Protein AF-A0A7W0SAA5-F1 (afdb_monomer_lite)

Foldseek 3Di:
DVVVVPDDPQQVVFAEEEEEAQADPPDPQRPCVVVVSVVVCVVCVVVRHRYDYDYAHADACVVCPPHPSNVVHQVSLVRRVVVVVCVCVVVVGPYYDYDDTHDSD

Secondary structure (DSSP, 8-state):
-GGGGT--HHHHTS-EEEEEE---TT-TTTTTHHHHHHHHHHHHHHTT-EEEEEE-----HHHHTTSGGGGGHHHHHHHHHHHHHHHHHHHT-SEEEEE--STT-

Structure (mmCIF, N/CA/C/O backbone):
data_AF-A0A7W0SAA5-F1
#
_entry.id   AF-A0A7W0SAA5-F1
#
loop_
_atom_site.group_PDB
_atom_site.id
_atom_site.type_symbol
_atom_site.label_atom_id
_atom_site.label_alt_id
_atom_site.label_comp_id
_atom_site.label_asym_id
_atom_site.label_entity_id
_atom_site.label_seq_id
_atom_site.pdbx_PDB_ins_code
_atom_site.Cartn_x
_atom_site.Cartn_y
_atom_site.Cartn_z
_atom_site.occupancy
_atom_site.B_iso_or_equiv
_atom_site.auth_seq_id
_atom_site.auth_comp_id
_atom_site.auth_asym_id
_atom_site.auth_atom_id
_atom_site.pdbx_PDB_model_num
ATOM 1 N N . MET A 1 1 ? 1.111 0.079 21.761 1.00 92.88 1 MET A N 1
ATOM 2 C CA . MET A 1 1 ? 1.774 0.591 20.540 1.00 92.88 1 MET A CA 1
ATOM 3 C C . MET A 1 1 ? 0.802 1.341 19.639 1.00 92.88 1 MET A C 1
ATOM 5 O O . MET A 1 1 ? 1.045 2.511 19.401 1.00 92.88 1 MET A O 1
ATOM 9 N N . LEU A 1 2 ? -0.322 0.748 19.216 1.00 96.44 2 LEU A N 1
ATOM 10 C CA . LEU A 1 2 ? -1.271 1.392 18.286 1.00 96.44 2 LEU A CA 1
ATOM 11 C C . LEU A 1 2 ? -1.868 2.725 18.785 1.00 96.44 2 LEU A C 1
ATOM 13 O O . LEU A 1 2 ? -2.074 3.640 17.995 1.00 96.44 2 LEU A O 1
ATOM 17 N N . LYS A 1 3 ? -2.037 2.907 20.100 1.00 96.94 3 LYS A N 1
ATOM 18 C CA . LYS A 1 3 ? -2.443 4.210 20.659 1.00 96.94 3 LYS A CA 1
ATOM 19 C C . LYS A 1 3 ? -1.450 5.346 20.380 1.00 96.94 3 LYS A C 1
ATOM 21 O O . LYS A 1 3 ? -1.854 6.493 20.245 1.00 96.94 3 LYS A O 1
ATOM 26 N N . ALA A 1 4 ? -0.157 5.038 20.247 1.00 97.75 4 ALA A N 1
ATOM 27 C CA . ALA A 1 4 ? 0.878 6.038 19.969 1.00 97.75 4 ALA A CA 1
ATOM 28 C C . ALA A 1 4 ? 0.810 6.595 18.536 1.00 97.75 4 ALA A C 1
ATOM 30 O O . ALA A 1 4 ? 1.369 7.653 18.274 1.00 97.75 4 ALA A O 1
ATOM 31 N N . ILE A 1 5 ? 0.113 5.905 17.625 1.00 95.88 5 ILE A N 1
ATOM 32 C CA . ILE A 1 5 ? -0.149 6.366 16.252 1.00 95.88 5 ILE A CA 1
ATOM 33 C C . ILE A 1 5 ? -1.583 6.895 16.079 1.00 95.88 5 ILE A C 1
ATOM 35 O O . ILE A 1 5 ? -2.049 7.064 14.957 1.00 95.88 5 ILE A O 1
ATOM 39 N N . GLY A 1 6 ? -2.274 7.181 17.190 1.00 96.31 6 GLY A N 1
ATOM 40 C CA . GLY A 1 6 ? -3.545 7.907 17.197 1.00 96.31 6 GLY A CA 1
ATOM 41 C C . GLY A 1 6 ? -4.809 7.056 17.315 1.00 96.31 6 GLY A C 1
ATOM 42 O O . GLY A 1 6 ? -5.893 7.626 17.257 1.00 96.31 6 GLY A O 1
ATOM 43 N N . PHE A 1 7 ? -4.709 5.734 17.500 1.00 97.62 7 PHE A N 1
ATOM 44 C CA . PHE A 1 7 ? -5.895 4.895 17.709 1.00 97.62 7 PHE A CA 1
ATOM 45 C C . PHE A 1 7 ? -6.407 4.963 19.149 1.00 97.62 7 PHE A C 1
ATOM 47 O O . PHE A 1 7 ? -5.640 4.857 20.108 1.00 97.62 7 PHE A O 1
ATOM 54 N N . THR A 1 8 ? -7.719 5.097 19.302 1.00 98.06 8 THR A N 1
ATOM 55 C CA . THR A 1 8 ? -8.404 5.002 20.595 1.00 98.06 8 THR A CA 1
ATOM 56 C C . THR A 1 8 ? -8.809 3.559 20.905 1.00 98.06 8 THR A C 1
ATOM 58 O O . THR A 1 8 ? -8.718 2.678 20.052 1.00 98.06 8 THR A O 1
ATOM 61 N N . ASP A 1 9 ? -9.278 3.296 22.128 1.00 98.06 9 ASP A N 1
ATOM 62 C CA . ASP A 1 9 ? -9.864 1.988 22.461 1.00 98.06 9 ASP A CA 1
ATOM 63 C C . ASP A 1 9 ? -11.112 1.684 21.619 1.00 98.06 9 ASP A C 1
ATOM 65 O O . ASP A 1 9 ? -11.333 0.537 21.243 1.00 98.06 9 ASP A O 1
ATOM 69 N N . GLU A 1 10 ? -11.895 2.710 21.272 1.00 98.06 10 GLU A N 1
ATOM 70 C CA . GLU A 1 10 ? -13.078 2.560 20.421 1.00 98.06 10 GLU A CA 1
ATOM 71 C C . GLU A 1 10 ? -12.701 2.166 18.987 1.00 98.06 10 GLU A C 1
ATOM 73 O O . GLU A 1 10 ? -13.365 1.328 18.379 1.00 98.06 10 GLU A O 1
ATOM 78 N N . ASP A 1 11 ? -11.618 2.730 18.445 1.00 97.81 11 ASP A N 1
ATOM 79 C CA . ASP A 1 11 ? -11.129 2.361 17.114 1.00 97.81 11 ASP A CA 1
ATOM 80 C C . ASP A 1 11 ? -10.645 0.909 17.084 1.00 97.81 11 ASP A C 1
ATOM 82 O O . ASP A 1 11 ? -10.920 0.178 16.137 1.00 97.81 11 ASP A O 1
ATOM 86 N N . LEU A 1 12 ? -9.944 0.465 18.128 1.00 97.00 12 LEU A N 1
ATOM 87 C CA . LEU A 1 12 ? -9.381 -0.888 18.194 1.00 97.00 12 LEU A CA 1
ATOM 88 C C . LEU A 1 12 ? -10.420 -1.967 18.535 1.00 97.00 12 LEU A C 1
ATOM 90 O O . LEU A 1 12 ? -10.115 -3.151 18.427 1.00 97.00 12 LEU A O 1
ATOM 94 N N . ALA A 1 13 ? -11.632 -1.574 18.933 1.00 97.88 13 ALA A N 1
ATOM 95 C CA . ALA A 1 13 ? -12.765 -2.481 19.106 1.00 97.88 13 ALA A CA 1
ATOM 96 C C . ALA A 1 13 ? -13.527 -2.756 17.793 1.00 97.88 13 ALA A C 1
ATOM 98 O O . ALA A 1 13 ? -14.368 -3.655 17.749 1.00 97.88 13 ALA A O 1
ATOM 99 N N . LYS A 1 14 ? -13.266 -1.976 16.736 1.00 98.44 14 LYS A N 1
ATOM 100 C CA . LYS A 1 14 ? -13.873 -2.116 15.403 1.00 98.44 14 LYS A CA 1
ATOM 101 C C . LYS A 1 14 ? -13.009 -3.020 14.510 1.00 98.44 14 LYS A C 1
ATOM 103 O O . LYS A 1 14 ? -11.805 -3.107 14.750 1.00 98.44 14 LYS A O 1
ATOM 108 N N . PRO A 1 15 ? -13.574 -3.621 13.443 1.00 98.69 15 PRO A N 1
ATOM 109 C CA . PRO A 1 15 ? -12.781 -4.352 12.460 1.00 98.69 15 PRO A CA 1
ATOM 110 C C . PRO A 1 15 ? -11.675 -3.472 11.871 1.00 98.69 15 PRO A C 1
ATOM 112 O O . PRO A 1 15 ? -11.942 -2.364 11.391 1.00 98.69 15 PRO A O 1
ATOM 115 N N . VAL A 1 16 ? -10.439 -3.959 11.899 1.00 98.56 16 VAL A N 1
ATOM 116 C CA . VAL A 1 16 ? -9.265 -3.261 11.383 1.00 98.56 16 VAL A CA 1
ATOM 117 C C . VAL A 1 16 ? -9.049 -3.648 9.928 1.00 98.56 16 VAL A C 1
ATOM 119 O O . VAL A 1 16 ? -8.752 -4.797 9.605 1.00 98.56 16 VAL A O 1
ATOM 122 N N . ILE A 1 17 ? -9.173 -2.665 9.038 1.00 98.81 17 ILE A N 1
ATOM 123 C CA . ILE A 1 17 ? -9.089 -2.869 7.593 1.00 98.81 17 ILE A CA 1
ATOM 124 C C . ILE A 1 17 ? -7.775 -2.297 7.065 1.00 98.81 17 ILE A C 1
ATOM 126 O O . ILE A 1 17 ? -7.531 -1.089 7.141 1.00 98.81 17 ILE A O 1
ATOM 130 N N . GLY A 1 18 ? -6.938 -3.159 6.493 1.00 98.69 18 GLY A N 1
ATOM 131 C CA . GLY A 1 18 ? -5.716 -2.752 5.810 1.00 98.69 18 GLY A CA 1
ATOM 132 C C . GLY A 1 18 ? -6.028 -2.032 4.496 1.00 98.69 18 GLY A C 1
ATOM 133 O O . GLY A 1 18 ? -6.828 -2.509 3.696 1.00 98.69 18 GLY A O 1
ATOM 134 N N . VAL A 1 19 ? -5.389 -0.895 4.237 1.00 98.75 19 VAL A N 1
ATOM 135 C CA . VAL A 1 19 ? -5.468 -0.197 2.944 1.00 98.75 19 VAL A CA 1
ATOM 136 C C . VAL A 1 19 ? -4.096 -0.270 2.290 1.00 98.75 19 VAL A C 1
ATOM 138 O O . VAL A 1 19 ? -3.202 0.499 2.640 1.00 98.75 19 VAL A O 1
ATOM 141 N N . ALA A 1 20 ? -3.927 -1.227 1.380 1.00 98.56 20 ALA A N 1
ATOM 142 C CA . ALA A 1 20 ? -2.676 -1.462 0.672 1.00 98.56 20 ALA A CA 1
ATOM 143 C C . ALA A 1 20 ? -2.612 -0.560 -0.562 1.00 98.56 20 ALA A C 1
ATOM 145 O O . ALA A 1 20 ? -3.459 -0.661 -1.448 1.00 98.56 20 ALA A O 1
ATOM 146 N N . THR A 1 21 ? -1.612 0.311 -0.630 1.00 98.31 21 THR A N 1
ATOM 147 C CA . THR A 1 21 ? -1.341 1.142 -1.811 1.00 98.31 21 THR A CA 1
ATOM 148 C C . THR A 1 21 ? -0.053 0.693 -2.485 1.00 98.31 21 THR A C 1
ATOM 150 O O . THR A 1 21 ? 0.846 0.183 -1.824 1.00 98.31 21 THR A O 1
ATOM 153 N N . ALA A 1 22 ? 0.058 0.898 -3.790 1.00 97.75 22 ALA A N 1
ATOM 154 C CA . ALA A 1 22 ? 1.309 0.787 -4.534 1.00 97.75 22 ALA A CA 1
ATOM 155 C C . ALA A 1 22 ? 1.794 2.188 -4.954 1.00 97.75 22 ALA A C 1
ATOM 157 O O . ALA A 1 22 ? 2.300 2.377 -6.063 1.00 97.75 22 ALA A O 1
ATOM 158 N N . TRP A 1 23 ? 1.560 3.204 -4.113 1.00 97.88 23 TRP A N 1
ATOM 159 C CA . TRP A 1 23 ? 1.852 4.589 -4.458 1.00 97.88 23 TRP A CA 1
ATOM 160 C C . TRP A 1 23 ? 3.361 4.784 -4.593 1.00 97.88 23 TRP A C 1
ATOM 162 O O . TRP A 1 23 ? 4.145 4.421 -3.715 1.00 97.88 23 TRP A O 1
ATOM 172 N N . ILE A 1 24 ? 3.761 5.406 -5.697 1.00 96.81 24 ILE A N 1
ATOM 173 C CA . ILE A 1 24 ? 5.143 5.787 -5.960 1.00 96.81 24 ILE A CA 1
ATOM 174 C C . ILE A 1 24 ? 5.170 6.921 -6.990 1.00 96.81 24 ILE A C 1
ATOM 176 O O . ILE A 1 24 ? 4.274 7.043 -7.825 1.00 96.81 24 ILE A O 1
ATOM 180 N N . GLU A 1 25 ? 6.206 7.753 -6.940 1.00 97.00 25 GLU A N 1
ATOM 181 C CA . GLU A 1 25 ? 6.359 8.929 -7.813 1.00 97.00 25 GLU A CA 1
ATOM 182 C C . GLU A 1 25 ? 7.103 8.626 -9.124 1.00 97.00 25 GLU A C 1
ATOM 184 O O . GLU A 1 25 ? 7.367 9.525 -9.917 1.00 97.00 25 GLU A O 1
ATOM 189 N N . THR A 1 26 ? 7.443 7.362 -9.381 1.00 95.56 26 THR A N 1
ATOM 190 C CA . THR A 1 26 ? 8.223 6.939 -10.557 1.00 95.56 26 THR A CA 1
ATOM 191 C C . THR A 1 26 ? 7.383 6.785 -11.828 1.00 95.56 26 THR A C 1
ATOM 193 O O . THR A 1 26 ? 7.945 6.611 -12.910 1.00 95.56 26 THR A O 1
ATOM 196 N N . MET A 1 27 ? 6.049 6.833 -11.725 1.00 94.94 27 MET A N 1
ATOM 197 C CA . MET A 1 27 ? 5.125 6.627 -12.844 1.00 94.94 27 MET A CA 1
ATOM 198 C C . MET A 1 27 ? 3.761 7.300 -12.628 1.00 94.94 27 MET A C 1
ATOM 200 O O . MET A 1 27 ? 3.303 7.437 -11.493 1.00 94.94 27 MET A O 1
ATOM 204 N N . PRO A 1 28 ? 3.041 7.645 -13.710 1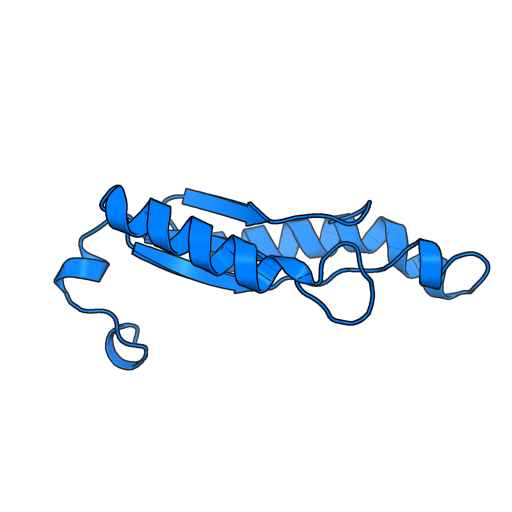.00 96.50 28 PRO A N 1
ATOM 205 C CA . PRO A 1 28 ? 1.714 8.249 -13.596 1.00 96.50 28 PRO A CA 1
ATOM 206 C C . PRO A 1 28 ? 0.631 7.266 -13.122 1.00 96.50 28 PRO A C 1
ATOM 208 O O . PRO A 1 28 ? -0.369 7.703 -12.562 1.00 96.50 28 PRO A O 1
ATOM 211 N N . CYS A 1 29 ? 0.813 5.954 -13.312 1.00 97.31 29 CYS A N 1
ATOM 212 C CA . CYS A 1 29 ? -0.206 4.934 -13.027 1.00 97.31 29 CYS A CA 1
ATOM 213 C C . CYS A 1 29 ? -0.647 4.891 -11.553 1.00 97.31 29 CYS A C 1
ATOM 215 O O . CYS A 1 29 ? -1.781 4.518 -11.266 1.00 97.31 29 CYS A O 1
ATOM 217 N N . ASN A 1 30 ? 0.240 5.274 -10.627 1.00 96.38 30 ASN A N 1
ATOM 218 C CA . ASN A 1 30 ? 0.031 5.093 -9.188 1.00 96.38 30 ASN A CA 1
ATOM 219 C C . ASN A 1 30 ? 0.042 6.424 -8.413 1.00 96.38 30 ASN A C 1
ATOM 221 O O . ASN A 1 30 ? -0.208 6.440 -7.207 1.00 96.38 30 ASN A O 1
ATOM 225 N N . ILE A 1 31 ? 0.289 7.558 -9.082 1.00 96.44 31 ILE A N 1
ATOM 226 C CA . ILE A 1 31 ? 0.533 8.858 -8.431 1.00 96.44 31 ILE A CA 1
ATOM 227 C C . ILE A 1 31 ? -0.671 9.366 -7.621 1.00 96.44 31 ILE A C 1
ATOM 229 O O . ILE A 1 31 ? -0.510 10.019 -6.590 1.00 96.44 31 ILE A O 1
ATOM 233 N N . ASN A 1 32 ? -1.890 9.039 -8.056 1.00 96.56 32 ASN A N 1
ATOM 234 C CA . ASN A 1 32 ? -3.135 9.474 -7.424 1.00 96.56 32 ASN A CA 1
ATOM 235 C C . ASN A 1 32 ? -3.566 8.584 -6.244 1.00 96.56 32 ASN A C 1
ATOM 237 O O . ASN A 1 32 ? -4.548 8.910 -5.572 1.00 96.56 32 ASN A O 1
ATOM 241 N N . GLN A 1 33 ? -2.858 7.484 -5.967 1.00 97.75 33 GLN A N 1
ATOM 242 C CA . GLN A 1 33 ? -3.312 6.492 -4.992 1.00 97.75 33 GLN A CA 1
ATOM 243 C C . GLN A 1 33 ? -3.377 7.027 -3.559 1.00 97.75 33 GLN A C 1
ATOM 245 O O . GLN A 1 33 ? -4.269 6.615 -2.830 1.00 97.75 33 GLN A O 1
ATOM 250 N N . ARG A 1 34 ? -2.556 8.014 -3.164 1.00 94.75 34 ARG A N 1
ATOM 251 C CA . ARG A 1 34 ? -2.709 8.691 -1.857 1.00 94.75 34 ARG A CA 1
ATOM 252 C C . ARG A 1 34 ? -4.074 9.374 -1.705 1.00 94.75 34 ARG A C 1
ATOM 254 O O . ARG A 1 34 ? -4.699 9.305 -0.648 1.00 94.75 34 ARG A O 1
ATOM 261 N N . ASN A 1 35 ? -4.570 10.000 -2.774 1.00 97.25 35 ASN A N 1
ATOM 262 C CA . ASN A 1 35 ? -5.882 10.651 -2.767 1.00 97.25 35 ASN A CA 1
ATOM 263 C C . ASN A 1 35 ? -7.012 9.614 -2.720 1.00 97.25 35 ASN A C 1
ATOM 265 O O . ASN A 1 35 ? -7.995 9.807 -2.005 1.00 97.25 35 ASN A O 1
ATOM 269 N N . LEU A 1 36 ? -6.862 8.507 -3.453 1.00 98.38 36 LEU A N 1
ATOM 270 C CA . LEU A 1 36 ? -7.808 7.389 -3.415 1.00 98.38 36 LEU A CA 1
ATOM 271 C C . LEU A 1 36 ? -7.822 6.714 -2.038 1.00 98.38 36 LEU A C 1
ATOM 273 O O . LEU A 1 36 ? -8.895 6.467 -1.495 1.00 98.38 36 LEU A O 1
ATOM 277 N N . ALA A 1 37 ? -6.656 6.498 -1.427 1.00 98.50 37 ALA A N 1
ATOM 278 C CA . ALA A 1 37 ? -6.527 5.927 -0.092 1.00 98.50 37 ALA A CA 1
ATOM 279 C C . ALA A 1 37 ? -7.241 6.791 0.948 1.00 98.50 37 ALA A C 1
ATOM 281 O O . ALA A 1 37 ? -7.989 6.265 1.767 1.00 98.50 37 ALA A O 1
ATOM 282 N N . SER A 1 38 ? -7.107 8.119 0.878 1.00 98.38 38 SER A N 1
ATOM 283 C CA . SER A 1 38 ? -7.855 9.033 1.751 1.00 98.38 38 SER A CA 1
ATOM 284 C C . SER A 1 38 ? -9.374 8.812 1.663 1.00 98.38 38 SER A C 1
ATOM 286 O O . SER A 1 38 ? -10.043 8.684 2.692 1.00 98.38 38 SER A O 1
ATOM 288 N N . GLN A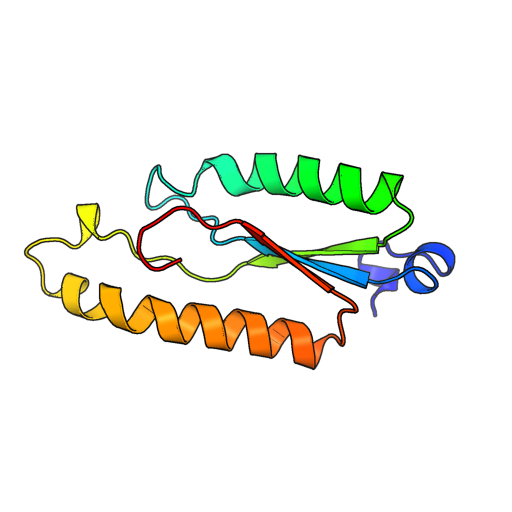 1 39 ? -9.912 8.672 0.446 1.00 98.62 39 GLN A N 1
ATOM 289 C CA . GLN A 1 39 ? -11.340 8.412 0.224 1.00 98.62 39 GLN A CA 1
ATOM 290 C C . GLN A 1 39 ? -11.765 7.030 0.738 1.00 98.62 39 GLN A C 1
ATOM 292 O O . GLN A 1 39 ? -12.759 6.924 1.456 1.00 98.62 39 GLN A O 1
ATOM 297 N N . VAL A 1 40 ? -10.982 5.984 0.450 1.00 98.69 40 VAL A N 1
ATOM 298 C CA . VAL A 1 40 ? -11.218 4.615 0.945 1.00 98.69 40 VAL A CA 1
ATOM 299 C C . VAL A 1 40 ? -11.246 4.583 2.471 1.00 98.69 40 VAL A C 1
ATOM 301 O O . VAL A 1 40 ? -12.175 4.044 3.069 1.00 98.69 40 VAL A O 1
ATOM 304 N N . LYS A 1 41 ? -10.274 5.224 3.126 1.00 98.75 41 LYS A N 1
ATOM 305 C CA . LYS A 1 41 ? -10.218 5.331 4.590 1.00 98.75 41 LYS A CA 1
ATOM 306 C C . LYS A 1 41 ? -11.420 6.096 5.146 1.00 98.75 41 LYS A C 1
ATOM 308 O O . LYS A 1 41 ? -11.869 5.796 6.249 1.00 98.75 41 LYS A O 1
ATOM 313 N N . GLY A 1 42 ? -11.940 7.083 4.416 1.00 98.62 42 GLY A N 1
ATOM 314 C CA . GLY A 1 42 ? -13.201 7.751 4.744 1.00 98.62 42 GLY A CA 1
ATOM 315 C C . GLY A 1 42 ? -14.385 6.780 4.735 1.00 98.62 42 GLY A C 1
ATOM 316 O O . GLY A 1 42 ? -15.104 6.693 5.727 1.00 98.62 42 GLY A O 1
ATOM 317 N N . GLY A 1 43 ? -14.524 5.995 3.662 1.00 98.75 43 GLY A N 1
ATOM 318 C CA . GLY A 1 43 ? -15.590 4.997 3.512 1.00 98.75 43 GLY A CA 1
ATOM 319 C C . GLY A 1 43 ? -15.541 3.869 4.548 1.00 98.75 43 GLY A C 1
ATOM 320 O O . GLY A 1 43 ? -16.576 3.460 5.073 1.00 98.75 43 GLY A O 1
ATOM 321 N N . ILE A 1 44 ? -14.341 3.395 4.901 1.00 98.81 44 ILE A N 1
ATOM 322 C CA . ILE A 1 44 ? -14.157 2.389 5.960 1.00 98.81 44 ILE A CA 1
ATOM 323 C C . ILE A 1 44 ? -14.652 2.941 7.301 1.00 98.81 44 ILE A C 1
ATOM 325 O O . ILE A 1 44 ? -15.439 2.283 7.980 1.00 98.81 44 ILE A O 1
ATOM 329 N N . ARG A 1 45 ? -14.262 4.175 7.654 1.00 98.50 45 ARG A N 1
ATOM 330 C CA . ARG A 1 45 ? -14.716 4.817 8.898 1.00 98.50 45 ARG A CA 1
ATOM 331 C C . ARG A 1 45 ? -16.225 5.021 8.925 1.00 98.50 45 ARG A C 1
ATOM 333 O O . ARG A 1 45 ? -16.850 4.712 9.935 1.00 98.50 45 ARG A O 1
ATOM 340 N N . SER A 1 46 ? -16.825 5.497 7.830 1.00 98.44 46 SER A N 1
ATOM 341 C CA . SER A 1 46 ? -18.281 5.685 7.763 1.00 98.44 46 SER A CA 1
ATOM 342 C C . SER A 1 46 ? -19.059 4.368 7.815 1.00 98.44 46 SER A C 1
ATOM 344 O O . SER A 1 46 ? -20.233 4.375 8.165 1.00 98.44 46 SER A O 1
ATOM 346 N N . SER A 1 47 ? -18.406 3.248 7.498 1.00 98.31 47 SER A N 1
ATOM 347 C CA . SER A 1 47 ? -18.971 1.896 7.586 1.00 98.31 47 SER A CA 1
ATOM 348 C C . SER A 1 47 ? -18.675 1.201 8.924 1.00 98.31 47 SER A C 1
ATOM 350 O O . SER A 1 47 ? -18.984 0.024 9.079 1.00 98.31 47 SER A O 1
ATOM 352 N N . GLY A 1 48 ? -18.081 1.907 9.896 1.00 98.00 48 GLY A N 1
ATOM 353 C CA . GLY A 1 48 ? -17.809 1.381 11.237 1.00 98.00 48 GLY A CA 1
ATOM 354 C C . GLY A 1 48 ? -16.518 0.569 11.378 1.00 98.00 48 GLY A C 1
ATOM 355 O O . GLY A 1 48 ? -16.360 -0.114 12.384 1.00 98.00 48 GLY A O 1
ATOM 356 N N . GLY A 1 49 ? -15.600 0.638 10.409 1.00 98.50 49 GLY A N 1
ATOM 357 C CA . GLY A 1 49 ? -14.276 0.013 10.482 1.00 98.50 49 GLY A CA 1
ATOM 358 C C . GLY A 1 49 ? -13.150 0.998 10.815 1.00 98.50 49 GLY A C 1
ATOM 359 O O . GLY A 1 49 ? -13.295 2.217 10.684 1.00 98.50 49 GLY A O 1
ATOM 360 N N . THR A 1 50 ? -11.990 0.457 11.177 1.00 98.69 50 THR A N 1
ATOM 361 C CA . THR A 1 50 ? -10.771 1.212 11.492 1.00 98.69 50 THR A CA 1
ATOM 362 C C . THR A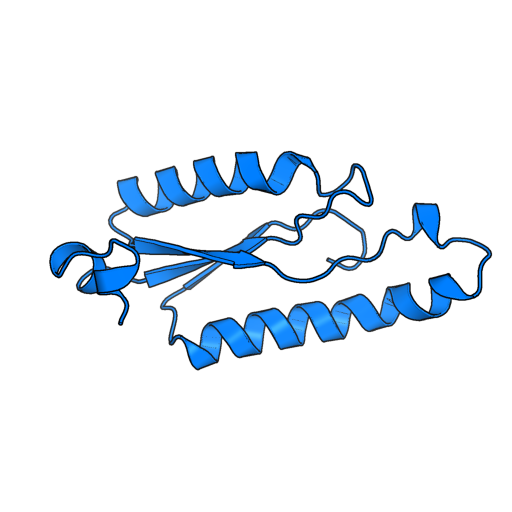 1 50 ? -9.729 1.002 10.397 1.00 98.69 50 THR A C 1
ATOM 364 O O . THR A 1 50 ? -9.152 -0.080 10.303 1.00 98.69 50 THR A O 1
ATOM 367 N N . PRO A 1 51 ? -9.456 2.002 9.541 1.00 98.56 51 PRO A N 1
ATOM 368 C CA . PRO A 1 51 ? -8.518 1.812 8.448 1.00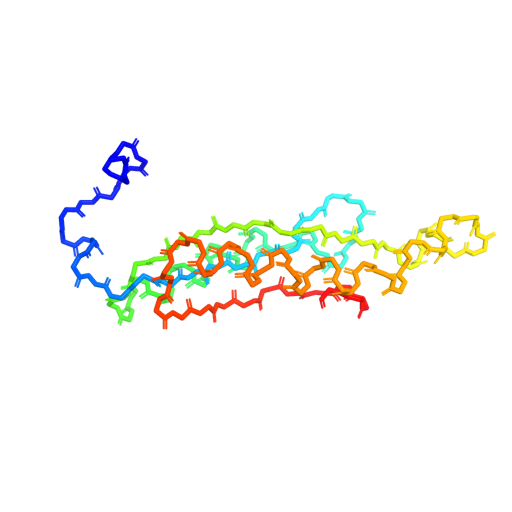 98.56 51 PRO A CA 1
ATOM 369 C C . PRO A 1 51 ? -7.059 1.993 8.889 1.00 98.56 51 PRO A C 1
ATOM 371 O O . PRO A 1 51 ? -6.715 2.996 9.521 1.00 98.56 51 PRO A O 1
ATOM 374 N N . MET A 1 52 ? -6.182 1.092 8.447 1.00 98.19 52 MET A N 1
ATOM 375 C CA . MET A 1 52 ? -4.727 1.202 8.591 1.00 98.19 52 MET A CA 1
ATOM 376 C C . MET A 1 52 ? -4.065 1.119 7.218 1.00 98.19 52 MET A C 1
ATOM 378 O O . MET A 1 52 ? -4.112 0.096 6.547 1.00 98.19 52 MET A O 1
ATOM 382 N N . GLU A 1 53 ? -3.476 2.223 6.774 1.00 98.19 53 GLU A N 1
ATOM 383 C CA . GLU A 1 53 ? -2.851 2.305 5.454 1.00 98.19 53 GLU A CA 1
ATOM 384 C C . GLU A 1 53 ? -1.403 1.823 5.495 1.00 98.19 53 GLU A C 1
ATOM 386 O O . GLU A 1 53 ? -0.659 2.159 6.418 1.00 98.19 53 GLU A O 1
ATOM 391 N N . PHE A 1 54 ? -1.002 1.079 4.469 1.00 98.31 54 PHE A N 1
ATOM 392 C CA . PHE A 1 54 ? 0.380 0.689 4.225 1.00 98.31 54 PHE A CA 1
ATOM 393 C C . PHE A 1 54 ? 0.680 0.694 2.721 1.00 98.31 54 PHE A C 1
ATOM 395 O O . PHE A 1 54 ? -0.210 0.876 1.886 1.00 98.31 54 PHE A O 1
ATOM 402 N N . ASN A 1 55 ? 1.955 0.533 2.369 1.00 97.69 55 ASN A N 1
ATOM 403 C CA . ASN A 1 55 ? 2.421 0.653 0.993 1.00 97.69 55 A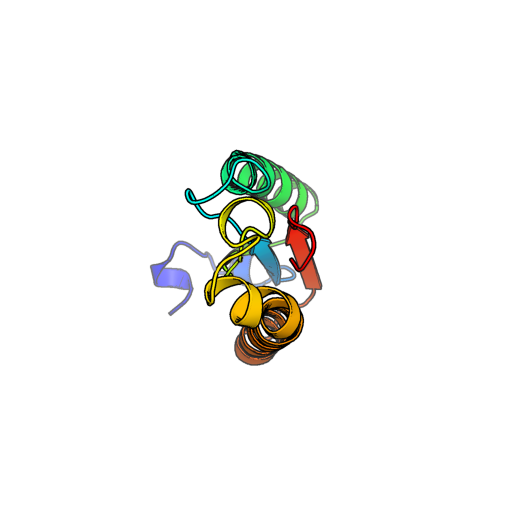SN A CA 1
ATOM 404 C C . ASN A 1 55 ? 3.251 -0.566 0.570 1.00 97.69 55 ASN A C 1
ATOM 406 O O . ASN A 1 55 ? 4.014 -1.103 1.373 1.00 97.69 55 ASN A O 1
ATOM 410 N N . THR A 1 56 ? 3.137 -0.948 -0.699 1.00 98.19 56 THR A N 1
ATOM 411 C CA . THR A 1 56 ? 3.999 -1.909 -1.395 1.00 98.19 56 THR A CA 1
ATOM 412 C C . THR A 1 56 ? 4.737 -1.243 -2.564 1.00 98.19 56 THR A C 1
ATOM 414 O O . THR A 1 56 ? 4.506 -0.080 -2.894 1.00 98.19 56 THR A O 1
ATOM 417 N N . ILE A 1 57 ? 5.684 -1.958 -3.163 1.00 97.94 57 ILE A N 1
ATOM 418 C CA . ILE A 1 57 ? 6.502 -1.478 -4.280 1.00 97.94 57 ILE A CA 1
ATOM 419 C C . ILE A 1 57 ? 5.721 -1.481 -5.602 1.00 97.94 57 ILE A C 1
ATOM 421 O O . ILE A 1 57 ? 4.663 -2.087 -5.722 1.00 97.94 57 ILE A O 1
ATOM 425 N N . ALA A 1 58 ? 6.268 -0.818 -6.619 1.00 97.50 58 ALA A N 1
ATOM 426 C CA . ALA A 1 58 ? 5.795 -0.909 -7.997 1.00 97.50 58 ALA A CA 1
ATOM 427 C C . ALA A 1 58 ? 6.964 -0.715 -8.971 1.00 97.50 58 ALA A C 1
ATOM 429 O O . ALA A 1 58 ? 7.922 0.003 -8.672 1.00 97.50 58 ALA A O 1
ATOM 430 N N . VAL A 1 59 ? 6.871 -1.334 -10.149 1.00 97.88 59 VAL A N 1
ATOM 431 C CA . VAL A 1 59 ? 7.826 -1.172 -11.255 1.00 97.88 59 VAL A CA 1
ATOM 432 C C . VAL A 1 59 ? 7.068 -0.722 -12.497 1.00 97.88 59 VAL A C 1
ATOM 434 O O . VAL A 1 59 ? 6.022 -1.272 -12.827 1.00 97.88 59 VAL A O 1
ATOM 437 N N . ALA A 1 60 ? 7.585 0.302 -13.176 1.00 96.69 60 ALA A N 1
ATOM 438 C CA . ALA A 1 60 ? 6.955 0.871 -14.358 1.00 96.69 60 ALA A CA 1
ATOM 439 C C . ALA A 1 60 ? 7.490 0.223 -15.634 1.00 96.69 60 ALA A C 1
ATOM 441 O O . ALA A 1 60 ? 8.593 0.552 -16.073 1.00 96.69 60 ALA A O 1
ATOM 442 N N . ASP A 1 61 ? 6.687 -0.632 -16.267 1.00 96.50 61 ASP A N 1
ATOM 443 C CA . ASP A 1 61 ? 7.057 -1.275 -17.535 1.00 96.50 61 ASP A CA 1
ATOM 444 C C . ASP A 1 61 ? 7.406 -0.240 -18.608 1.00 96.50 61 ASP A C 1
ATOM 446 O O . ASP A 1 61 ? 8.415 -0.377 -19.290 1.00 96.50 61 ASP A O 1
ATOM 450 N N . GLY A 1 62 ? 6.643 0.855 -18.701 1.00 95.06 62 GLY A N 1
ATOM 451 C CA . GLY A 1 62 ? 6.916 1.931 -19.658 1.00 95.06 62 GLY A CA 1
ATOM 452 C C . GLY A 1 62 ? 8.263 2.639 -19.453 1.00 95.06 62 GLY A C 1
ATOM 453 O O . GLY A 1 62 ? 8.819 3.156 -20.415 1.00 95.06 62 GLY A O 1
ATOM 454 N N . VAL A 1 63 ? 8.803 2.643 -18.229 1.00 96.06 63 VAL A N 1
ATOM 455 C CA . VAL A 1 63 ? 10.118 3.236 -17.923 1.00 96.06 63 VAL A CA 1
ATOM 456 C C . VAL A 1 63 ? 11.238 2.214 -18.114 1.00 96.06 63 VAL A C 1
ATOM 458 O O . VAL A 1 63 ? 12.321 2.567 -18.569 1.00 96.06 63 VAL A O 1
ATOM 461 N N . SER A 1 64 ? 10.999 0.947 -17.767 1.00 96.88 64 SER A N 1
ATOM 462 C CA . SER A 1 64 ? 12.021 -0.104 -17.812 1.00 96.88 64 SER A CA 1
ATOM 463 C C . SER A 1 64 ? 12.162 -0.774 -19.185 1.00 96.88 64 SER A C 1
ATOM 465 O O . SER A 1 64 ? 13.159 -1.465 -19.423 1.00 96.88 64 SER A O 1
ATOM 467 N N . MET A 1 65 ? 11.201 -0.571 -20.094 1.00 97.69 65 MET A N 1
ATOM 468 C CA . MET A 1 65 ? 11.153 -1.195 -21.420 1.00 97.69 65 MET A CA 1
ATOM 469 C C . MET A 1 65 ? 12.446 -0.993 -22.212 1.00 97.69 65 MET A C 1
ATOM 471 O O . MET A 1 65 ? 12.956 0.116 -22.335 1.00 97.69 65 MET A O 1
ATOM 475 N N . GLY A 1 66 ? 12.970 -2.085 -22.772 1.00 97.62 66 GLY A N 1
ATOM 476 C CA . GLY A 1 66 ? 14.193 -2.066 -23.581 1.00 97.62 66 GLY A CA 1
ATOM 477 C C . GLY A 1 66 ? 15.498 -1.958 -22.783 1.00 97.62 66 GLY A C 1
ATOM 478 O O . GLY A 1 66 ? 16.559 -1.832 -23.386 1.00 97.62 66 GLY A O 1
ATOM 479 N N . THR A 1 67 ? 15.445 -2.031 -21.450 1.00 98.38 67 THR A N 1
ATOM 480 C CA . THR A 1 67 ? 16.627 -1.987 -20.576 1.00 98.38 67 THR A CA 1
ATOM 481 C C . THR A 1 67 ? 16.746 -3.249 -19.719 1.00 98.38 67 THR A C 1
ATOM 483 O O . THR A 1 67 ? 15.796 -4.020 -19.576 1.00 98.38 67 THR A O 1
ATOM 486 N N . GLU A 1 68 ? 17.899 -3.430 -19.071 1.00 98.31 68 GLU A N 1
ATOM 487 C CA . GLU A 1 68 ? 18.111 -4.470 -18.051 1.00 98.31 68 GLU A CA 1
ATOM 488 C C . GLU A 1 68 ? 17.088 -4.395 -16.899 1.00 98.31 68 GLU A C 1
ATOM 490 O O . GLU A 1 68 ? 16.750 -5.418 -16.302 1.00 98.31 68 GLU A O 1
ATOM 495 N N . GLY A 1 69 ? 16.518 -3.212 -16.636 1.00 97.69 69 GLY A N 1
ATOM 496 C CA . GLY A 1 69 ? 15.475 -3.018 -15.630 1.00 97.69 69 GLY A CA 1
ATOM 497 C C . GLY A 1 69 ? 14.189 -3.803 -15.906 1.00 97.69 69 GLY A C 1
ATOM 498 O O . GLY A 1 69 ? 13.474 -4.132 -14.962 1.00 97.69 69 GLY A O 1
ATOM 499 N N . MET A 1 70 ? 13.904 -4.180 -17.159 1.00 98.12 70 MET A N 1
ATOM 500 C CA . MET A 1 70 ? 12.713 -4.975 -17.494 1.00 98.12 70 MET A CA 1
ATOM 501 C C . MET A 1 70 ? 12.729 -6.363 -16.825 1.00 98.12 70 MET A C 1
ATOM 503 O O . MET A 1 70 ? 11.676 -6.948 -16.576 1.00 98.12 70 MET A O 1
ATOM 507 N N . ARG A 1 71 ? 13.907 -6.866 -16.424 1.00 97.75 71 ARG A N 1
ATOM 508 C CA . ARG A 1 71 ? 14.032 -8.103 -15.631 1.00 97.75 71 ARG A CA 1
ATOM 509 C C . ARG A 1 71 ? 13.364 -8.000 -14.255 1.00 97.75 71 ARG A C 1
ATOM 511 O O . ARG A 1 71 ? 13.003 -9.025 -13.686 1.00 97.75 71 ARG A O 1
ATOM 518 N N . ALA A 1 72 ? 13.171 -6.785 -13.739 1.00 98.06 72 ALA A N 1
ATOM 519 C CA . ALA A 1 72 ? 12.481 -6.534 -12.478 1.00 98.06 72 ALA A CA 1
ATOM 520 C C . ALA A 1 72 ? 10.949 -6.451 -12.618 1.00 98.06 72 ALA A C 1
ATOM 522 O O . ALA A 1 72 ? 10.259 -6.489 -11.603 1.00 98.06 72 ALA A O 1
ATOM 523 N N . SER A 1 73 ? 10.403 -6.349 -13.840 1.00 98.19 73 SER A N 1
ATOM 524 C CA . SER A 1 73 ? 8.959 -6.175 -14.053 1.00 98.19 73 SER A CA 1
ATOM 525 C C . SER A 1 73 ? 8.166 -7.373 -13.533 1.00 98.19 73 SER A C 1
ATOM 527 O O . SER A 1 73 ? 7.442 -7.253 -12.549 1.00 98.19 73 SER A O 1
ATOM 529 N N . LEU A 1 74 ? 8.326 -8.557 -14.134 1.00 98.44 74 LEU A N 1
ATOM 530 C CA . LEU A 1 74 ? 7.450 -9.692 -13.828 1.00 98.44 74 LEU A CA 1
ATOM 531 C C . LEU A 1 74 ? 7.577 -10.168 -12.376 1.00 98.44 74 LEU A C 1
ATOM 533 O O . LEU A 1 74 ? 6.569 -10.482 -11.751 1.00 98.44 74 LEU A O 1
ATOM 537 N N . ILE A 1 75 ? 8.794 -10.170 -11.826 1.00 98.50 75 ILE A N 1
ATOM 538 C CA . ILE A 1 75 ? 9.025 -10.579 -10.436 1.00 98.50 75 ILE A CA 1
ATOM 539 C C . ILE A 1 75 ? 8.406 -9.603 -9.425 1.00 98.50 75 ILE A C 1
ATOM 541 O O . ILE A 1 75 ? 8.096 -10.013 -8.309 1.00 98.50 75 ILE A O 1
ATOM 545 N N . SER A 1 76 ? 8.162 -8.339 -9.803 1.00 98.56 76 SER A N 1
ATOM 546 C CA . SER A 1 76 ? 7.503 -7.383 -8.904 1.00 98.56 76 SER A CA 1
ATOM 547 C C . SER A 1 76 ? 6.106 -7.845 -8.481 1.00 98.56 76 SER A C 1
ATOM 549 O O . SER A 1 76 ? 5.734 -7.598 -7.341 1.00 98.56 76 SER A O 1
ATOM 551 N N . ARG A 1 77 ? 5.392 -8.607 -9.324 1.00 98.75 77 ARG A N 1
ATOM 552 C CA . ARG A 1 77 ? 4.085 -9.200 -8.993 1.00 98.75 77 ARG A CA 1
ATOM 553 C C . ARG A 1 77 ? 4.147 -10.082 -7.744 1.00 98.75 77 ARG A C 1
ATOM 555 O O . ARG A 1 77 ? 3.308 -9.949 -6.858 1.00 98.75 77 ARG A O 1
ATOM 562 N N . GLU A 1 78 ? 5.146 -10.963 -7.668 1.00 98.75 78 GLU A N 1
ATOM 563 C CA . GLU A 1 78 ? 5.304 -11.881 -6.531 1.00 98.75 78 GLU A CA 1
ATOM 564 C C . GLU A 1 78 ? 5.679 -11.110 -5.268 1.00 98.75 78 GLU A C 1
ATOM 566 O O . GLU A 1 78 ? 5.075 -11.293 -4.221 1.00 98.75 78 GLU A O 1
ATOM 571 N N . VAL A 1 79 ? 6.621 -10.168 -5.384 1.00 98.69 79 VAL A N 1
ATOM 572 C CA . VAL A 1 79 ? 7.063 -9.349 -4.245 1.00 98.69 79 VAL A CA 1
ATOM 573 C C . VAL A 1 79 ? 5.916 -8.501 -3.692 1.00 98.69 79 VAL A C 1
ATOM 575 O O . VAL A 1 79 ? 5.798 -8.328 -2.479 1.00 98.69 79 VAL A O 1
ATOM 578 N N . ILE A 1 80 ? 5.055 -7.977 -4.565 1.00 98.75 80 ILE A N 1
ATOM 579 C CA . ILE A 1 80 ? 3.866 -7.220 -4.175 1.00 98.75 80 ILE A CA 1
ATOM 580 C C . ILE A 1 80 ? 2.896 -8.120 -3.412 1.00 98.75 80 ILE A C 1
ATOM 582 O O . ILE A 1 80 ? 2.523 -7.770 -2.289 1.00 98.75 80 ILE A O 1
ATOM 586 N N . ALA A 1 81 ? 2.559 -9.290 -3.960 1.00 98.75 81 ALA A N 1
ATOM 587 C CA . ALA A 1 81 ? 1.690 -10.259 -3.297 1.00 98.75 81 ALA A CA 1
ATOM 588 C C . ALA A 1 81 ? 2.240 -10.668 -1.919 1.00 98.75 81 ALA A C 1
ATOM 590 O O . ALA A 1 81 ? 1.540 -10.519 -0.913 1.00 98.75 81 ALA A O 1
ATOM 591 N N . ASP A 1 82 ? 3.513 -11.062 -1.856 1.00 98.81 82 ASP A N 1
ATOM 592 C CA . ASP A 1 82 ? 4.189 -11.481 -0.626 1.00 98.81 82 ASP A CA 1
ATOM 593 C C . ASP A 1 82 ? 4.214 -10.358 0.417 1.00 98.81 82 ASP A C 1
ATOM 595 O O . ASP A 1 82 ? 3.969 -10.587 1.602 1.00 98.81 82 ASP A O 1
ATOM 599 N N . SER A 1 83 ? 4.477 -9.116 -0.002 1.00 98.75 83 SER A N 1
ATOM 600 C CA . SER A 1 83 ? 4.512 -7.974 0.918 1.00 98.75 83 SER A CA 1
ATOM 601 C C . SER A 1 83 ? 3.137 -7.658 1.517 1.00 98.75 83 SER A C 1
ATOM 603 O O . SER A 1 83 ? 3.043 -7.347 2.707 1.00 98.75 83 SER A O 1
ATOM 605 N N . ILE A 1 84 ? 2.068 -7.765 0.718 1.00 98.75 84 ILE A N 1
ATOM 606 C CA . ILE A 1 84 ? 0.695 -7.544 1.176 1.00 98.75 84 ILE A CA 1
ATOM 607 C C . ILE A 1 84 ? 0.293 -8.670 2.124 1.00 98.75 84 ILE A C 1
ATOM 609 O O . ILE A 1 84 ? -0.233 -8.383 3.202 1.00 98.75 84 ILE A O 1
ATOM 613 N N . GLU A 1 85 ? 0.578 -9.930 1.779 1.00 98.81 85 GLU A N 1
ATOM 614 C CA . GLU A 1 85 ? 0.320 -11.070 2.662 1.00 98.81 85 GLU A CA 1
ATOM 615 C C . GLU A 1 85 ? 1.056 -10.903 3.997 1.00 98.81 85 GLU A C 1
ATOM 617 O O . GLU A 1 85 ? 0.442 -11.021 5.061 1.00 98.81 85 GLU A O 1
ATOM 622 N N . LEU A 1 86 ? 2.350 -10.575 3.955 1.00 98.75 86 LEU A N 1
ATOM 623 C CA . LEU A 1 86 ? 3.192 -10.450 5.139 1.00 98.75 86 LEU A CA 1
ATOM 624 C C . LEU A 1 86 ? 2.666 -9.388 6.110 1.00 98.75 86 LEU A C 1
ATOM 626 O O . LEU A 1 86 ? 2.534 -9.661 7.305 1.00 98.75 86 LEU A O 1
ATOM 630 N N . VAL A 1 87 ? 2.333 -8.191 5.616 1.00 98.62 87 VAL A N 1
ATOM 631 C CA . VAL A 1 87 ? 1.789 -7.118 6.463 1.00 98.62 87 VAL A CA 1
ATOM 632 C C . VAL A 1 87 ? 0.417 -7.505 7.007 1.00 98.62 87 VAL A C 1
ATOM 634 O O . VAL A 1 87 ? 0.176 -7.328 8.203 1.00 98.62 87 VAL A O 1
ATOM 637 N N . THR A 1 88 ? -0.448 -8.073 6.162 1.00 98.38 88 THR A N 1
ATOM 638 C CA . THR A 1 88 ? -1.818 -8.463 6.528 1.00 98.38 88 THR A CA 1
ATOM 639 C C . THR A 1 88 ? -1.820 -9.511 7.635 1.00 98.38 88 THR A C 1
ATOM 641 O O . THR A 1 88 ? -2.487 -9.335 8.654 1.00 98.38 88 THR A O 1
ATOM 644 N N . ARG A 1 89 ? -1.029 -10.579 7.481 1.00 98.38 89 ARG A N 1
ATOM 645 C CA . ARG A 1 89 ? -0.921 -11.648 8.484 1.00 98.38 89 ARG A CA 1
ATOM 646 C C . ARG A 1 89 ? -0.182 -11.181 9.731 1.00 98.38 89 ARG A C 1
ATOM 648 O O . ARG A 1 89 ? -0.578 -11.544 10.833 1.00 98.38 89 ARG A O 1
ATOM 655 N N . GLY A 1 90 ? 0.857 -10.362 9.571 1.00 98.31 90 GLY A N 1
ATOM 656 C CA . GLY A 1 90 ? 1.638 -9.827 10.686 1.00 98.31 90 GLY A CA 1
ATOM 657 C C . GLY A 1 90 ? 0.846 -8.887 11.598 1.00 98.31 90 GLY A C 1
ATOM 658 O O . GLY A 1 90 ? 1.109 -8.846 12.797 1.00 98.31 90 GLY A O 1
ATOM 659 N N . HIS A 1 91 ? -0.136 -8.165 11.050 1.00 97.94 91 HIS A N 1
ATOM 660 C CA . HIS A 1 91 ? -0.974 -7.222 11.801 1.00 97.94 91 HIS A CA 1
ATOM 661 C C . HIS A 1 91 ? -2.390 -7.732 12.078 1.00 97.94 91 HIS A C 1
ATOM 663 O O . HIS A 1 91 ? -3.158 -7.019 12.719 1.00 97.94 91 HIS A O 1
ATOM 669 N N . LEU A 1 92 ? -2.719 -8.955 11.642 1.00 97.62 92 LEU A N 1
ATOM 670 C CA . LEU A 1 92 ? -4.018 -9.598 11.857 1.00 97.62 92 LEU A CA 1
ATOM 671 C C . LEU A 1 92 ? -5.199 -8.728 11.395 1.00 97.62 92 LEU A C 1
ATOM 673 O O . LEU A 1 92 ? -6.178 -8.577 12.119 1.00 97.62 92 LEU A O 1
ATOM 677 N N . PHE A 1 93 ? -5.102 -8.130 10.205 1.00 98.56 93 PHE A N 1
ATOM 678 C CA . PHE A 1 93 ? -6.216 -7.347 9.664 1.00 98.56 93 PHE A CA 1
ATOM 679 C C . PHE A 1 93 ? -7.435 -8.232 9.376 1.00 98.56 93 PHE A C 1
ATOM 681 O O . PHE A 1 93 ? -7.300 -9.338 8.851 1.00 98.56 93 PHE A O 1
ATOM 688 N N . ASP A 1 94 ? -8.628 -7.707 9.660 1.00 98.62 94 ASP A N 1
ATOM 689 C CA . ASP A 1 94 ? -9.910 -8.385 9.427 1.00 98.62 94 ASP A CA 1
ATOM 690 C C . ASP A 1 94 ? -10.310 -8.382 7.943 1.00 98.62 94 ASP A C 1
ATOM 692 O O . ASP A 1 94 ? -11.124 -9.185 7.489 1.00 98.62 94 ASP A O 1
ATOM 696 N N . GLY A 1 95 ? -9.732 -7.464 7.169 1.00 98.44 95 GLY A N 1
ATOM 697 C CA . GLY A 1 95 ? -9.923 -7.353 5.731 1.00 98.44 95 GLY A CA 1
ATOM 698 C C . GLY A 1 95 ? -8.931 -6.379 5.110 1.00 98.44 95 GLY A C 1
ATOM 699 O O . GLY A 1 95 ? -8.243 -5.638 5.816 1.00 98.44 95 GLY A O 1
ATOM 700 N N . ILE A 1 96 ? -8.862 -6.372 3.779 1.00 98.38 96 ILE A N 1
ATOM 701 C CA . ILE A 1 96 ? -7.975 -5.480 3.030 1.00 98.38 96 ILE A CA 1
ATOM 702 C C . ILE A 1 96 ? -8.676 -4.846 1.830 1.00 98.38 96 ILE A C 1
ATOM 704 O O . ILE A 1 96 ? -9.528 -5.459 1.190 1.00 98.38 96 ILE A O 1
ATOM 708 N N . VAL A 1 97 ? -8.272 -3.619 1.509 1.00 98.62 97 VAL A N 1
ATOM 709 C CA . VAL A 1 97 ? -8.580 -2.937 0.249 1.00 98.62 97 VAL A CA 1
ATOM 710 C C . VAL A 1 97 ? -7.262 -2.648 -0.459 1.00 98.62 97 VAL A C 1
ATOM 712 O O . VAL A 1 97 ? -6.420 -1.926 0.077 1.00 98.62 97 VAL A O 1
ATOM 715 N N . CYS A 1 98 ? -7.085 -3.201 -1.658 1.00 98.31 98 CYS A N 1
ATOM 716 C CA . CYS A 1 98 ? -5.888 -3.002 -2.473 1.00 98.31 98 CYS A CA 1
ATOM 717 C C . CYS A 1 98 ? -6.137 -1.931 -3.540 1.00 98.31 98 CYS A C 1
ATOM 719 O O . CYS A 1 98 ? -7.064 -2.040 -4.342 1.00 98.31 98 CYS A O 1
ATOM 721 N N . LEU A 1 99 ? -5.294 -0.901 -3.552 1.00 98.06 99 LEU A N 1
ATOM 722 C CA . LEU A 1 99 ? -5.260 0.147 -4.564 1.00 98.06 99 LEU A CA 1
ATOM 723 C C . LEU A 1 99 ? -4.047 -0.081 -5.465 1.00 98.06 99 LEU A C 1
ATOM 725 O O . LEU A 1 99 ? -2.910 0.187 -5.078 1.00 98.06 99 LEU A O 1
ATOM 729 N N . VAL A 1 100 ? -4.321 -0.576 -6.668 1.00 95.94 100 VAL A N 1
ATOM 730 C CA . VAL A 1 100 ? -3.327 -0.949 -7.682 1.00 95.94 100 VAL A CA 1
ATOM 731 C C . VAL A 1 100 ? -3.547 -0.134 -8.956 1.00 95.94 100 VAL A C 1
ATOM 733 O O . VAL A 1 100 ? -4.573 0.536 -9.096 1.00 95.94 100 VAL A O 1
ATOM 736 N N . GLY A 1 101 ? -2.573 -0.114 -9.865 1.00 95.50 101 GLY A N 1
ATOM 737 C CA . GLY A 1 101 ? -2.683 0.711 -11.071 1.00 95.50 101 GLY A CA 1
ATOM 738 C C . GLY A 1 101 ? -1.801 0.287 -12.237 1.00 95.50 101 GLY A C 1
ATOM 739 O O . GLY A 1 101 ? -2.280 0.217 -13.364 1.00 95.50 101 GLY A O 1
ATOM 740 N N . CYS A 1 102 ? -0.517 0.025 -12.001 1.00 93.75 102 CYS A N 1
ATOM 741 C CA . CYS A 1 102 ? 0.388 -0.428 -13.053 1.00 93.75 102 CYS A CA 1
ATOM 742 C C . CYS A 1 102 ? 0.240 -1.932 -13.311 1.00 93.75 102 CYS A C 1
ATOM 744 O O . CYS A 1 102 ? -0.339 -2.649 -12.507 1.00 93.75 102 CYS A O 1
ATOM 746 N N . ASP A 1 103 ? 0.789 -2.411 -14.425 1.00 95.88 103 ASP A N 1
ATOM 747 C CA . ASP A 1 103 ? 0.523 -3.753 -14.957 1.00 95.88 103 ASP A CA 1
ATOM 748 C C . ASP A 1 103 ? 0.726 -4.883 -13.929 1.00 95.88 103 ASP A C 1
ATOM 750 O O . ASP A 1 103 ? -0.098 -5.783 -13.809 1.00 95.88 103 ASP A O 1
ATOM 754 N N . LYS A 1 104 ? 1.810 -4.826 -13.146 1.00 97.81 104 LYS A N 1
ATOM 755 C CA . LYS A 1 104 ? 2.164 -5.892 -12.192 1.00 97.81 104 LYS A CA 1
ATOM 756 C C . LYS A 1 104 ? 1.715 -5.637 -10.752 1.00 97.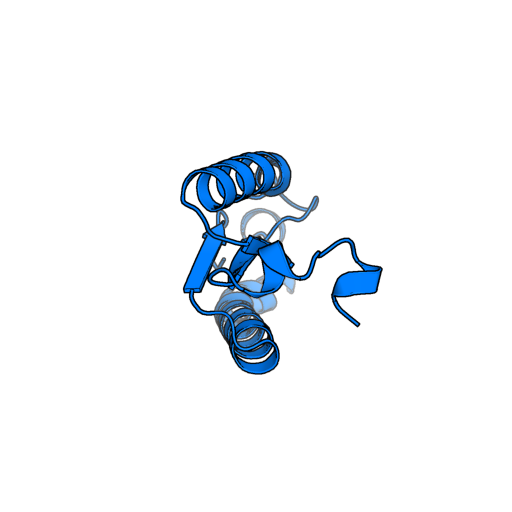81 104 LYS A C 1
ATOM 758 O O . LYS A 1 104 ? 1.978 -6.490 -9.908 1.00 97.81 104 LYS A O 1
ATOM 763 N N . THR A 1 105 ? 1.114 -4.477 -10.472 1.00 91.94 105 THR A N 1
ATOM 764 C CA . THR A 1 105 ? 0.671 -4.114 -9.114 1.00 91.94 105 THR A CA 1
ATOM 765 C C . THR A 1 105 ? -0.655 -4.739 -8.760 1.00 91.94 105 THR A C 1
ATOM 767 O O . THR A 1 105 ? -1.534 -4.742 -9.647 1.00 91.94 105 THR A O 1
#

Sequence (105 aa):
MLKAIGFTDEDLAKPVIGVATAWIETMPCNINQRNLASQVKGGIRSSGGTPMEFNTIAVADGVSMGTEGMRASLISREVIADSIELVTRGHLFDGIVCLVGCDKT

pLDDT: mean 97.69, std 1.28, range [91.94, 98.81]

Radius of gyration: 15.49 Å; chains: 1; bounding box: 37×22×46 Å